Protein AF-A0AAW2M6R4-F1 (afdb_monomer)

InterPro domains:
  IPR019378 GDP-fucose protein O-fucosyltransferase [PF10250] (2-51)

Sequence (79 aa):
MLLGPEDLRQFQNLSSQMAALGFIVSVASNVFVAPYDGSMARVVEGHRRYLGYKKTFQLDRRRLIELLDLHHNGTLSLD

Organism: NCBI:txid2727405

Structure (mmCIF, N/CA/C/O backbone):
data_AF-A0AAW2M6R4-F1
#
_entry.id   AF-A0AAW2M6R4-F1
#
loop_
_atom_site.group_PDB
_atom_site.id
_atom_site.type_symbol
_atom_site.label_atom_id
_atom_site.label_alt_id
_atom_site.label_comp_id
_atom_site.label_asym_id
_atom_site.label_entity_id
_atom_site.label_seq_id
_atom_site.pdbx_PDB_ins_code
_atom_site.Cartn_x
_atom_site.Cartn_y
_atom_site.Cartn_z
_atom_site.occupancy
_atom_site.B_iso_or_equiv
_atom_site.auth_seq_id
_atom_site.auth_comp_id
_atom_site.auth_asym_id
_atom_site.auth_atom_id
_atom_site.pdbx_PDB_model_num
ATOM 1 N N . MET A 1 1 ? -6.177 7.959 -10.699 1.00 53.94 1 MET A N 1
ATOM 2 C CA . MET A 1 1 ? -6.414 8.010 -9.238 1.00 53.94 1 MET A CA 1
ATOM 3 C C . MET A 1 1 ? -7.875 7.640 -9.014 1.00 53.94 1 MET A C 1
ATOM 5 O O . MET A 1 1 ? -8.693 8.114 -9.784 1.00 53.94 1 MET A O 1
ATOM 9 N N . LEU A 1 2 ? -8.195 6.747 -8.069 1.00 68.81 2 LEU A N 1
ATOM 10 C CA . LEU A 1 2 ? -9.576 6.262 -7.849 1.00 68.81 2 LEU A CA 1
ATOM 11 C C . LEU A 1 2 ? -10.531 7.340 -7.301 1.00 68.81 2 LEU A C 1
ATOM 13 O O . LEU A 1 2 ? -11.737 7.185 -7.421 1.00 68.81 2 LEU A O 1
ATOM 17 N N . LEU A 1 3 ? -9.987 8.412 -6.720 1.00 80.38 3 LEU A N 1
ATOM 18 C CA . LEU A 1 3 ? -10.715 9.583 -6.232 1.00 80.38 3 LEU A CA 1
ATOM 19 C C . LEU A 1 3 ? -10.102 10.840 -6.851 1.00 80.38 3 LEU A C 1
ATOM 21 O O . LEU A 1 3 ? -8.874 10.923 -6.975 1.00 80.38 3 LEU A O 1
ATOM 25 N N . GLY A 1 4 ? -10.945 11.792 -7.243 1.00 86.19 4 GLY A N 1
ATOM 26 C CA . GLY A 1 4 ? 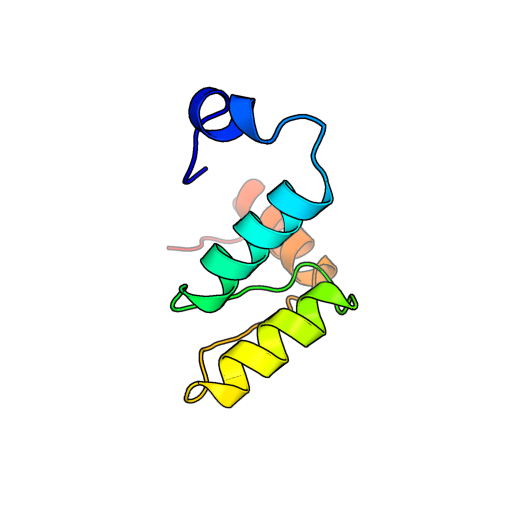-10.510 13.092 -7.737 1.00 86.19 4 GLY A CA 1
ATOM 27 C C . GLY A 1 4 ? -10.167 14.059 -6.596 1.00 86.19 4 GLY A C 1
ATOM 28 O O . GLY A 1 4 ? -10.539 13.824 -5.444 1.00 86.19 4 GLY A O 1
ATOM 29 N N . PRO A 1 5 ? -9.497 15.188 -6.893 1.00 87.25 5 PRO A N 1
ATOM 30 C CA . PRO A 1 5 ? -9.231 16.234 -5.901 1.00 87.25 5 PRO A CA 1
ATOM 31 C C . PRO A 1 5 ? -10.500 16.729 -5.192 1.00 87.25 5 PRO A C 1
ATOM 33 O O . PRO A 1 5 ? -10.464 17.046 -4.003 1.00 87.25 5 PRO A O 1
ATOM 36 N N . GLU A 1 6 ? -11.625 16.740 -5.910 1.00 91.50 6 GLU A N 1
ATOM 37 C CA . GLU A 1 6 ? -12.908 17.216 -5.398 1.00 91.50 6 GLU A CA 1
ATOM 38 C C . GLU A 1 6 ? -13.552 16.262 -4.396 1.00 91.50 6 GLU A C 1
ATOM 40 O O . GLU A 1 6 ? -14.111 16.725 -3.405 1.00 91.50 6 GLU A O 1
ATOM 45 N N . ASP A 1 7 ? -13.390 14.951 -4.576 1.00 88.44 7 ASP A N 1
ATOM 46 C CA . ASP A 1 7 ? -13.870 13.943 -3.622 1.00 88.44 7 ASP A CA 1
ATOM 47 C C . ASP A 1 7 ? -13.052 13.965 -2.318 1.00 88.44 7 ASP A C 1
ATOM 49 O O . ASP A 1 7 ? -13.530 13.596 -1.242 1.00 88.44 7 ASP A O 1
ATOM 53 N N . LEU A 1 8 ? -11.799 14.423 -2.416 1.00 89.88 8 LEU A N 1
ATOM 54 C CA . LEU A 1 8 ? -10.853 14.513 -1.307 1.00 89.88 8 LEU A CA 1
ATOM 55 C C . LEU A 1 8 ? -10.889 15.861 -0.579 1.00 89.88 8 LEU A C 1
ATOM 57 O O . LEU A 1 8 ? -10.252 15.987 0.467 1.00 89.88 8 LEU A O 1
ATOM 61 N N . ARG A 1 9 ? -11.642 16.855 -1.076 1.00 90.94 9 ARG A N 1
ATOM 62 C CA . ARG A 1 9 ? -11.701 18.211 -0.494 1.00 90.94 9 ARG A CA 1
ATOM 63 C C . ARG A 1 9 ? -12.029 18.201 0.998 1.00 90.94 9 ARG A C 1
ATOM 65 O O . ARG A 1 9 ? -11.393 18.913 1.766 1.00 90.94 9 ARG A O 1
ATOM 72 N N . GLN A 1 10 ? -12.967 17.349 1.409 1.00 89.25 10 GLN A N 1
ATOM 73 C CA . GLN A 1 10 ? -13.414 17.230 2.803 1.00 89.25 10 GLN A CA 1
ATOM 74 C C . GLN A 1 10 ? -12.345 16.690 3.767 1.00 89.25 10 GLN A C 1
ATOM 76 O O . GLN A 1 10 ? -12.453 16.890 4.971 1.00 89.25 10 GLN A O 1
ATOM 81 N N . PHE A 1 11 ? -11.313 16.020 3.249 1.00 89.19 11 PHE A N 1
ATOM 82 C CA . PHE A 1 11 ? -10.228 15.441 4.042 1.00 89.19 11 PHE A CA 1
ATOM 83 C C . PHE A 1 11 ? -8.934 16.263 3.957 1.00 89.19 11 PHE A C 1
ATOM 85 O O . PHE A 1 11 ? -7.915 15.889 4.547 1.00 89.19 11 PHE A O 1
ATOM 92 N N . GLN A 1 12 ? -8.944 17.385 3.226 1.00 87.44 12 GLN A N 1
ATOM 93 C CA . GLN A 1 12 ? -7.783 18.263 3.124 1.00 87.44 12 GLN A CA 1
ATOM 94 C C . GLN A 1 12 ? -7.378 18.762 4.513 1.00 87.44 12 GLN A C 1
ATOM 96 O O . GLN A 1 12 ? -8.214 19.147 5.324 1.00 87.44 12 GLN A O 1
ATOM 101 N N . ASN A 1 13 ? -6.074 18.733 4.793 1.00 89.12 13 ASN A N 1
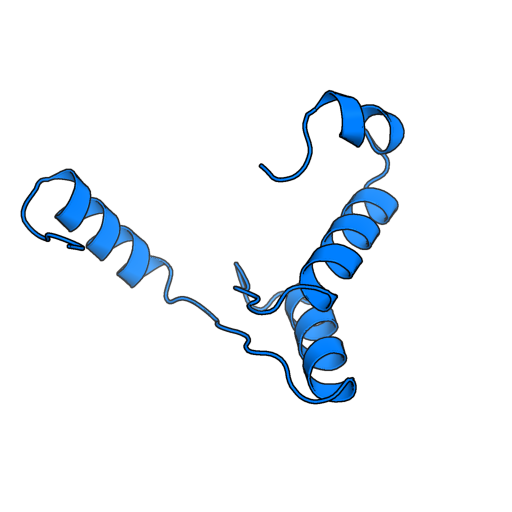ATOM 102 C CA . ASN A 1 13 ? -5.479 19.068 6.094 1.00 89.12 13 ASN A CA 1
ATOM 103 C C . ASN A 1 13 ? -5.878 18.145 7.267 1.00 89.12 13 ASN A C 1
ATOM 105 O O . ASN A 1 13 ? -5.440 18.371 8.393 1.00 89.12 13 ASN A O 1
ATOM 109 N N . LEU A 1 14 ? -6.630 17.066 7.022 1.00 92.50 14 LEU A N 1
ATOM 110 C CA . LEU A 1 14 ? -7.016 16.074 8.0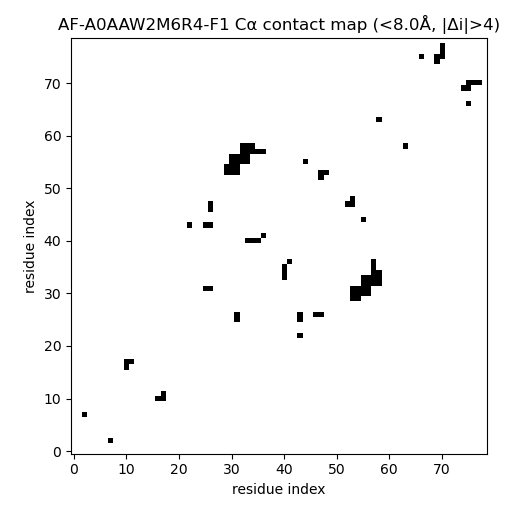29 1.00 92.50 14 LEU A CA 1
ATOM 111 C C . LEU A 1 14 ? -6.195 14.793 7.845 1.00 92.50 14 LEU A C 1
ATOM 113 O O . LEU A 1 14 ? -6.690 13.766 7.378 1.00 92.50 14 LEU A O 1
ATOM 117 N N . SER A 1 15 ? -4.914 14.850 8.216 1.00 91.38 15 SER A N 1
ATOM 118 C CA . SER A 1 15 ? -3.933 13.780 7.964 1.00 91.38 15 SER A CA 1
ATOM 119 C C . SER A 1 15 ? -4.375 12.403 8.474 1.00 91.38 15 SER A C 1
ATOM 121 O O . SER A 1 15 ? -4.266 11.417 7.745 1.00 91.38 15 SER A O 1
ATOM 123 N N . SER A 1 16 ? -4.942 12.324 9.681 1.00 93.81 16 SER A N 1
ATOM 124 C CA . SER A 1 16 ? -5.450 11.068 10.248 1.00 93.81 16 SER A CA 1
ATOM 125 C C . SER A 1 16 ? -6.620 10.489 9.449 1.00 93.81 16 SER A C 1
ATOM 127 O O . SER A 1 16 ? -6.703 9.275 9.278 1.00 93.81 16 SER A O 1
ATOM 129 N N . GLN A 1 17 ? -7.509 11.336 8.923 1.00 94.81 17 GLN A N 1
ATOM 130 C CA . GLN A 1 17 ? -8.646 10.886 8.115 1.00 94.81 17 GLN A CA 1
ATOM 131 C C . GLN A 1 17 ? -8.194 10.447 6.720 1.00 94.81 17 GLN A C 1
ATOM 133 O O . GLN A 1 17 ? -8.625 9.403 6.237 1.00 94.81 17 GLN A O 1
ATOM 138 N N . MET A 1 18 ? -7.247 11.172 6.118 1.00 92.94 18 MET A N 1
ATOM 139 C CA . MET A 1 18 ? -6.589 10.748 4.879 1.00 92.94 18 MET A CA 1
ATOM 140 C C . MET A 1 18 ? -5.889 9.392 5.037 1.00 92.94 18 MET A C 1
ATOM 142 O O . MET A 1 18 ? -5.998 8.531 4.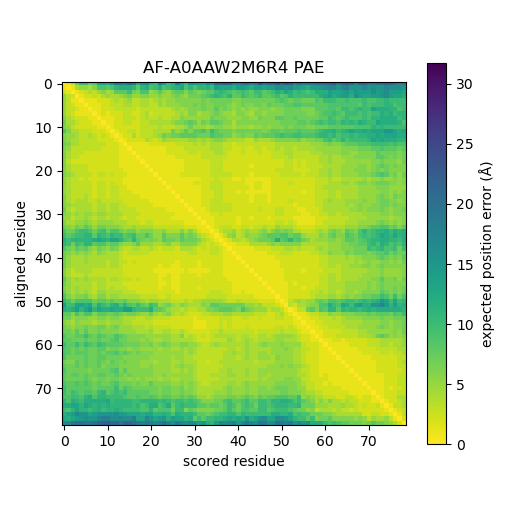161 1.00 92.94 18 MET A O 1
ATOM 146 N N . ALA A 1 19 ? -5.217 9.161 6.169 1.00 92.69 19 ALA A N 1
ATOM 147 C CA . ALA A 1 19 ? -4.596 7.876 6.477 1.00 92.69 19 ALA A CA 1
ATOM 148 C C . ALA A 1 19 ? -5.636 6.758 6.672 1.00 92.69 19 ALA A C 1
ATOM 150 O O . ALA A 1 19 ? -5.445 5.653 6.160 1.00 92.69 19 ALA A O 1
ATOM 151 N N . ALA A 1 20 ? -6.748 7.040 7.358 1.00 94.56 20 ALA A N 1
ATOM 152 C CA . ALA A 1 20 ? -7.849 6.093 7.532 1.00 94.56 20 ALA A CA 1
ATOM 153 C C . ALA A 1 20 ? -8.500 5.713 6.192 1.00 94.56 20 ALA A C 1
ATOM 155 O O . ALA A 1 20 ? -8.758 4.537 5.941 1.00 94.56 20 ALA A O 1
ATOM 156 N N . LEU A 1 21 ? -8.695 6.679 5.292 1.00 93.31 21 LEU A N 1
ATOM 157 C CA . LEU A 1 21 ? -9.194 6.422 3.942 1.00 93.31 21 LEU A CA 1
ATOM 158 C C . LEU A 1 21 ? -8.239 5.504 3.164 1.00 93.31 21 LEU A C 1
ATOM 160 O O . LEU A 1 21 ? -8.663 4.485 2.615 1.00 93.31 21 LEU A O 1
ATOM 164 N N . GLY A 1 22 ? -6.938 5.816 3.178 1.00 91.25 22 GLY A N 1
ATOM 165 C CA . GLY A 1 22 ? -5.909 4.974 2.565 1.00 91.25 22 GLY A CA 1
ATOM 166 C C . GLY A 1 22 ? -5.874 3.556 3.143 1.00 91.25 22 GLY A C 1
ATOM 167 O O . GLY A 1 22 ? -5.724 2.588 2.394 1.00 91.25 22 GLY A O 1
ATOM 168 N N . PHE A 1 23 ? -6.078 3.411 4.456 1.00 94.19 23 PHE A N 1
ATOM 169 C CA . PHE A 1 23 ? -6.182 2.116 5.129 1.00 94.19 23 PHE A CA 1
ATOM 170 C C . PHE A 1 23 ? -7.360 1.288 4.614 1.00 94.19 23 PHE A C 1
ATOM 172 O O . PHE A 1 23 ? -7.166 0.152 4.183 1.00 94.19 23 PHE A O 1
ATOM 179 N N . ILE A 1 24 ? -8.567 1.864 4.629 1.00 94.38 24 ILE A N 1
ATOM 180 C CA . ILE A 1 24 ? -9.805 1.182 4.228 1.00 94.38 24 ILE A CA 1
ATOM 181 C C . ILE A 1 24 ? -9.681 0.672 2.791 1.00 94.38 24 ILE A C 1
ATOM 183 O O . ILE A 1 24 ? -9.923 -0.508 2.529 1.00 94.38 24 ILE A O 1
ATOM 187 N N . VAL A 1 25 ? -9.223 1.529 1.874 1.00 93.06 25 VAL A N 1
ATOM 188 C CA . VAL A 1 25 ? -9.015 1.162 0.467 1.00 93.06 25 VAL A CA 1
ATOM 189 C C . VAL A 1 25 ? -7.981 0.036 0.335 1.00 93.06 25 VAL A C 1
ATOM 191 O O . VAL A 1 25 ? -8.218 -0.942 -0.376 1.00 93.06 25 VAL A O 1
ATOM 194 N N . SER A 1 26 ? -6.863 0.121 1.062 1.00 93.56 26 SER A N 1
ATOM 195 C CA . SER A 1 26 ? -5.790 -0.885 1.012 1.00 93.56 26 SER A CA 1
ATOM 196 C C . SER A 1 26 ? -6.201 -2.241 1.593 1.00 93.56 26 SER A C 1
ATOM 198 O O . SER A 1 26 ? -5.723 -3.283 1.149 1.00 93.56 26 SER A O 1
ATOM 200 N N . VAL A 1 27 ? -7.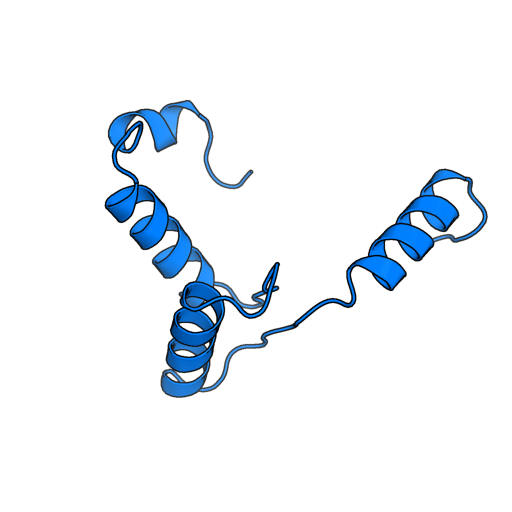085 -2.268 2.589 1.00 94.38 27 VAL A N 1
ATOM 201 C CA . VAL A 1 27 ? -7.626 -3.512 3.160 1.00 94.38 27 VAL A CA 1
ATOM 202 C C . VAL A 1 27 ? -8.690 -4.122 2.247 1.00 94.38 27 VAL A C 1
ATOM 204 O O . VAL A 1 27 ? -8.747 -5.347 2.084 1.00 94.38 27 VAL A O 1
ATOM 207 N N . ALA A 1 28 ? -9.529 -3.291 1.630 1.00 93.12 28 ALA A N 1
ATOM 208 C CA . ALA A 1 28 ? -10.583 -3.745 0.732 1.00 93.12 28 ALA A CA 1
ATOM 209 C C . ALA A 1 28 ? -10.020 -4.363 -0.560 1.00 93.12 28 ALA A C 1
ATOM 211 O O . ALA A 1 28 ? -10.559 -5.366 -1.029 1.00 93.12 28 ALA A O 1
ATOM 212 N N . SER A 1 29 ? -8.904 -3.838 -1.078 1.00 93.12 29 SER A N 1
ATOM 213 C CA . SER A 1 29 ? -8.331 -4.234 -2.370 1.00 93.12 29 SER A CA 1
ATOM 214 C C . SER A 1 29 ? -7.940 -5.717 -2.475 1.00 93.12 29 SER A C 1
ATOM 216 O O . SER A 1 29 ? -7.566 -6.371 -1.497 1.00 93.12 29 SER A O 1
ATOM 218 N N . ASN A 1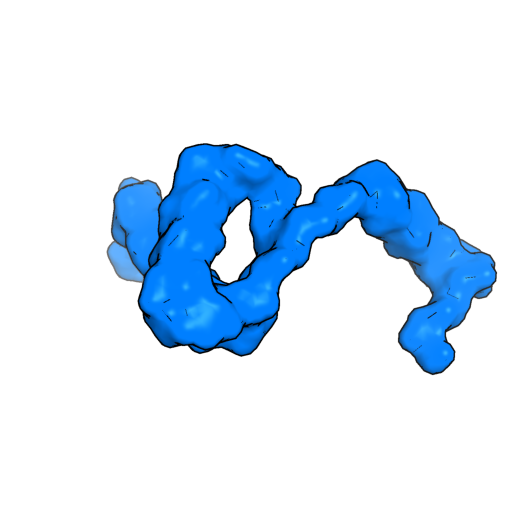 30 ? -7.938 -6.254 -3.696 1.00 92.62 30 ASN A N 1
ATOM 219 C CA . ASN A 1 30 ? -7.487 -7.622 -3.972 1.00 92.62 30 ASN A CA 1
ATOM 220 C C . ASN A 1 30 ? -5.964 -7.755 -3.819 1.00 92.62 30 ASN A C 1
ATOM 222 O O . ASN A 1 30 ? -5.473 -8.731 -3.253 1.00 92.62 30 ASN A O 1
ATOM 226 N N . VAL A 1 31 ? -5.223 -6.740 -4.269 1.00 93.31 31 VAL A N 1
ATOM 227 C CA . VAL A 1 31 ? -3.760 -6.662 -4.199 1.00 93.31 31 VAL A CA 1
ATOM 228 C C . VAL A 1 31 ? -3.358 -5.371 -3.496 1.00 93.31 31 VAL A C 1
ATOM 230 O O . VAL A 1 31 ? -3.927 -4.311 -3.755 1.00 93.31 31 VAL A O 1
ATOM 233 N N . PHE A 1 32 ? -2.376 -5.464 -2.606 1.00 93.81 32 PHE A N 1
ATOM 234 C CA . PHE A 1 32 ? -1.750 -4.314 -1.965 1.00 93.81 32 PHE A CA 1
ATOM 235 C C . PHE A 1 32 ? -0.249 -4.340 -2.237 1.00 93.81 32 PHE A C 1
ATOM 237 O O . PHE A 1 32 ? 0.395 -5.378 -2.088 1.00 93.81 32 PHE A O 1
ATOM 244 N N . VAL A 1 33 ? 0.299 -3.199 -2.642 1.00 93.00 33 VAL A N 1
ATOM 245 C CA . VAL A 1 33 ? 1.732 -3.017 -2.858 1.00 93.00 33 VAL A CA 1
ATOM 246 C C . VAL A 1 33 ? 2.208 -1.972 -1.865 1.00 93.00 33 VAL A C 1
ATOM 248 O O . VAL A 1 33 ? 1.820 -0.808 -1.955 1.00 93.00 33 VAL A O 1
ATOM 251 N N . ALA A 1 34 ? 3.019 -2.388 -0.898 1.00 90.38 34 ALA A N 1
ATOM 252 C CA . ALA A 1 34 ? 3.543 -1.471 0.098 1.00 90.38 34 ALA A CA 1
ATOM 253 C C . ALA A 1 34 ? 4.691 -0.642 -0.510 1.00 90.38 34 ALA A C 1
ATOM 255 O O . ALA A 1 34 ? 5.640 -1.226 -1.039 1.00 90.38 34 ALA A O 1
ATOM 256 N N . PRO A 1 35 ? 4.659 0.701 -0.414 1.00 78.88 35 PRO A N 1
ATOM 257 C CA . PRO A 1 35 ? 5.748 1.536 -0.916 1.00 78.88 35 PRO A CA 1
ATOM 258 C C . PRO A 1 35 ? 7.037 1.375 -0.090 1.00 78.88 35 PRO A C 1
ATOM 260 O O . PRO A 1 35 ? 8.131 1.499 -0.638 1.00 78.88 35 PRO A O 1
ATOM 263 N N . TYR A 1 36 ? 6.928 1.091 1.214 1.00 81.56 36 TYR A N 1
ATOM 264 C CA . TYR A 1 36 ? 8.026 0.771 2.139 1.00 81.56 36 TYR A CA 1
ATOM 265 C C . TYR A 1 36 ? 7.488 0.016 3.371 1.00 81.56 36 TYR A C 1
ATOM 267 O O . TYR A 1 36 ? 6.279 0.018 3.604 1.00 81.56 36 TYR A O 1
ATOM 275 N N . ASP A 1 37 ? 8.360 -0.599 4.180 1.00 81.75 37 ASP A N 1
ATOM 276 C CA . ASP A 1 37 ? 7.994 -1.433 5.348 1.00 81.75 37 ASP A CA 1
ATOM 277 C C . ASP A 1 37 ? 7.525 -0.645 6.597 1.00 81.75 37 ASP A C 1
ATOM 279 O O . ASP A 1 37 ? 7.607 -1.106 7.739 1.00 81.75 37 ASP A O 1
ATOM 283 N N . GLY A 1 38 ? 6.993 0.560 6.390 1.00 88.88 38 GLY A N 1
ATOM 284 C CA . GLY A 1 38 ? 6.598 1.460 7.467 1.00 88.88 38 GLY A CA 1
ATOM 285 C C . GLY A 1 38 ? 5.546 0.869 8.409 1.00 88.88 38 GLY A C 1
ATOM 286 O O . GLY A 1 38 ? 4.872 -0.119 8.107 1.00 88.88 38 GLY A O 1
ATOM 287 N N . SER A 1 39 ? 5.348 1.522 9.559 1.00 91.81 39 SER A N 1
ATOM 288 C CA . SER A 1 39 ? 4.310 1.144 10.534 1.00 91.81 39 SER A CA 1
ATOM 289 C C . SER A 1 39 ? 2.948 0.930 9.868 1.00 91.81 39 SER A C 1
ATOM 291 O O . SER A 1 39 ? 2.319 -0.101 10.080 1.00 91.81 39 SER A O 1
ATOM 293 N N . MET A 1 40 ? 2.545 1.839 8.980 1.00 91.12 40 MET A N 1
ATOM 294 C CA . MET A 1 40 ? 1.276 1.746 8.261 1.00 91.12 40 MET A CA 1
ATOM 295 C C . MET A 1 40 ? 1.182 0.513 7.352 1.00 91.12 40 MET A C 1
ATOM 297 O O . MET A 1 40 ? 0.143 -0.144 7.312 1.00 91.12 40 MET A O 1
ATOM 301 N N . ALA A 1 41 ? 2.270 0.158 6.662 1.00 93.88 41 ALA A N 1
ATOM 302 C CA . ALA A 1 41 ? 2.308 -1.033 5.819 1.00 93.88 41 ALA A CA 1
ATOM 303 C C . ALA A 1 41 ? 2.105 -2.305 6.652 1.00 93.88 41 ALA A C 1
ATOM 305 O O . ALA A 1 41 ? 1.304 -3.157 6.274 1.00 93.88 41 ALA A O 1
ATOM 306 N N . ARG A 1 42 ? 2.746 -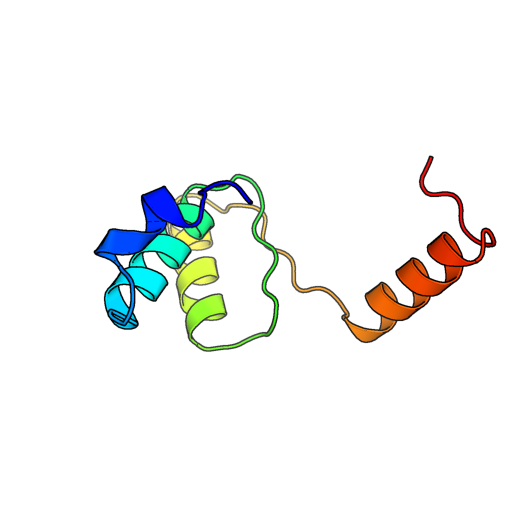2.390 7.826 1.00 93.88 42 ARG A N 1
ATOM 307 C CA . ARG A 1 42 ? 2.582 -3.520 8.753 1.00 93.88 42 ARG A CA 1
ATOM 308 C C . ARG A 1 42 ? 1.158 -3.631 9.299 1.00 93.88 42 ARG A C 1
ATOM 310 O O . ARG A 1 42 ? 0.644 -4.742 9.402 1.00 93.88 42 ARG A O 1
ATOM 317 N N . VAL A 1 43 ? 0.503 -2.507 9.605 1.00 95.19 43 VAL A N 1
ATOM 318 C CA . VAL A 1 43 ? -0.903 -2.502 10.057 1.00 95.19 43 VAL A CA 1
ATOM 319 C C . VAL A 1 43 ? -1.833 -3.002 8.945 1.00 95.19 43 VAL A C 1
ATOM 321 O O . VAL A 1 43 ? -2.657 -3.883 9.190 1.00 95.19 43 VAL A O 1
ATOM 324 N N . VAL A 1 44 ? -1.679 -2.499 7.714 1.00 95.38 44 VAL A N 1
ATOM 325 C CA . VAL A 1 44 ? -2.470 -2.951 6.554 1.00 95.38 44 VAL A CA 1
ATOM 326 C C . VAL A 1 44 ? -2.248 -4.438 6.286 1.00 95.38 44 VAL A C 1
ATOM 328 O O . VAL A 1 44 ? -3.208 -5.193 6.149 1.00 95.38 44 VAL A O 1
ATOM 331 N N . GLU A 1 45 ? -0.993 -4.878 6.231 1.00 94.50 45 GLU A N 1
ATOM 332 C CA . GLU A 1 45 ? -0.645 -6.272 5.964 1.00 94.50 45 GLU A CA 1
ATOM 333 C C . GLU A 1 45 ? -1.182 -7.209 7.053 1.00 94.50 45 GLU A C 1
ATOM 335 O O . GLU A 1 45 ? -1.775 -8.241 6.738 1.00 94.50 45 GLU A O 1
ATOM 340 N N . GLY A 1 46 ? -1.041 -6.831 8.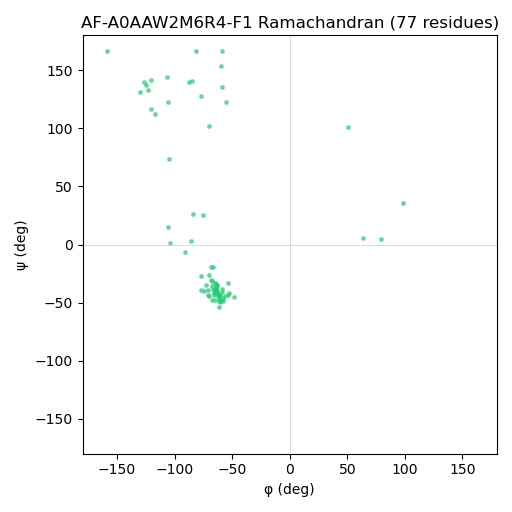327 1.00 94.81 46 GLY A N 1
ATOM 341 C CA . GLY A 1 46 ? -1.586 -7.585 9.452 1.00 94.81 46 GLY A CA 1
ATOM 342 C C . GLY A 1 46 ? -3.100 -7.755 9.345 1.00 94.81 46 GLY A C 1
ATOM 343 O O . GLY A 1 46 ? -3.607 -8.870 9.455 1.00 94.81 46 GLY A O 1
ATOM 344 N N . HIS A 1 47 ? -3.823 -6.678 9.029 1.00 95.75 47 HIS A N 1
ATOM 345 C CA . HIS A 1 47 ? -5.274 -6.729 8.856 1.00 95.75 47 HIS A CA 1
ATOM 346 C C . HIS A 1 47 ? -5.693 -7.583 7.646 1.00 95.75 47 HIS A C 1
ATOM 348 O O . HIS A 1 47 ? -6.650 -8.356 7.715 1.00 95.75 47 HIS A O 1
ATOM 354 N N . ARG A 1 48 ? -4.952 -7.493 6.533 1.00 95.44 48 ARG A N 1
ATOM 355 C CA . ARG A 1 48 ? -5.164 -8.326 5.335 1.00 95.44 48 ARG A CA 1
ATOM 356 C C . ARG A 1 48 ? -4.887 -9.807 5.597 1.00 95.44 48 ARG A C 1
ATOM 358 O O . ARG A 1 48 ? -5.549 -10.647 4.994 1.00 95.44 48 ARG A O 1
ATOM 365 N N . ARG A 1 49 ? -3.929 -10.136 6.472 1.00 93.88 49 ARG A N 1
ATOM 366 C CA . ARG A 1 49 ? -3.667 -11.512 6.926 1.00 93.88 49 ARG A CA 1
ATOM 367 C C . ARG A 1 49 ? -4.777 -12.022 7.841 1.00 93.88 49 ARG A C 1
ATOM 369 O O . ARG A 1 49 ? -5.244 -13.138 7.637 1.00 93.88 49 ARG A O 1
ATOM 376 N N . TYR A 1 50 ? -5.232 -11.192 8.777 1.00 93.44 50 TYR A N 1
ATOM 377 C CA . TYR A 1 50 ? -6.287 -11.536 9.731 1.00 93.44 50 TYR A CA 1
ATOM 378 C C . TYR A 1 50 ? -7.623 -11.893 9.054 1.00 93.44 50 TYR A C 1
ATOM 380 O O . TYR A 1 50 ? -8.231 -12.898 9.403 1.00 93.44 50 TYR A O 1
ATOM 388 N N . LEU A 1 51 ? -8.054 -11.137 8.037 1.00 88.94 51 LEU A N 1
ATOM 389 C CA . LEU A 1 51 ? -9.339 -11.350 7.346 1.00 88.94 51 LEU A CA 1
ATOM 390 C C . LEU A 1 51 ? -9.315 -12.413 6.226 1.00 88.94 51 LEU A C 1
ATOM 392 O O . LEU A 1 51 ? -10.114 -12.341 5.293 1.00 88.94 51 LEU A O 1
ATOM 396 N N . GLY A 1 52 ? -8.412 -13.394 6.291 1.00 87.19 52 GLY A N 1
ATOM 397 C CA . GLY A 1 52 ? -8.371 -14.498 5.320 1.00 87.19 52 GLY A CA 1
ATOM 398 C C . GLY A 1 52 ? -7.345 -14.333 4.200 1.00 87.19 52 GLY A C 1
ATOM 399 O O . GLY A 1 52 ? -7.604 -14.748 3.078 1.00 87.19 52 GLY A O 1
ATOM 400 N N . TYR A 1 53 ? -6.186 -13.750 4.521 1.00 82.94 53 TYR A N 1
ATOM 401 C CA . TYR A 1 53 ? -5.018 -13.596 3.646 1.00 82.94 53 TYR A CA 1
ATOM 402 C C . TYR A 1 53 ? -5.313 -13.000 2.255 1.00 82.94 53 TYR A C 1
ATOM 404 O O . TYR A 1 53 ? -5.693 -13.684 1.306 1.00 82.94 53 TYR A O 1
ATOM 412 N N . LYS A 1 54 ? -5.024 -11.706 2.084 1.00 90.38 54 LYS A N 1
ATOM 413 C CA . LYS A 1 54 ? -5.030 -11.048 0.766 1.00 90.38 54 LYS A CA 1
ATOM 414 C C . LYS A 1 54 ? -3.613 -10.757 0.261 1.00 90.38 54 LYS A C 1
ATOM 416 O O . LYS A 1 54 ? -2.737 -10.366 1.036 1.00 90.38 54 LYS A O 1
ATOM 421 N N . LYS A 1 55 ? -3.401 -10.873 -1.059 1.00 93.50 55 LYS A N 1
ATOM 422 C CA . LYS A 1 55 ? -2.082 -10.713 -1.706 1.00 93.50 55 LYS A CA 1
ATOM 423 C C . LYS A 1 55 ? -1.446 -9.369 -1.356 1.00 93.50 55 LYS A C 1
ATOM 425 O O . LYS A 1 55 ? -2.039 -8.319 -1.612 1.00 93.50 55 LYS A O 1
ATOM 430 N N . THR A 1 56 ? -0.249 -9.410 -0.789 1.00 93.44 56 THR A N 1
ATOM 431 C CA . THR A 1 56 ? 0.526 -8.221 -0.431 1.00 93.44 56 THR A CA 1
ATOM 432 C C . THR A 1 56 ? 1.940 -8.371 -0.971 1.00 93.44 56 THR A C 1
ATOM 434 O O . THR A 1 56 ? 2.547 -9.421 -0.783 1.00 93.44 56 THR A O 1
ATOM 437 N N . PHE A 1 57 ? 2.446 -7.341 -1.645 1.00 92.25 57 PHE A N 1
ATOM 438 C CA . PHE A 1 57 ? 3.786 -7.322 -2.223 1.00 92.25 57 PHE A CA 1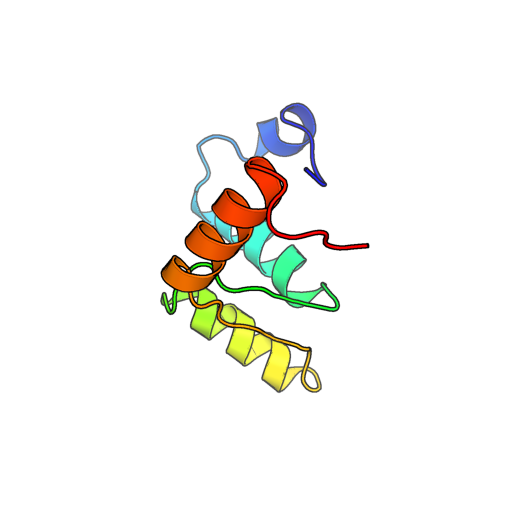
ATOM 439 C C . PHE A 1 57 ? 4.606 -6.173 -1.645 1.00 92.25 57 PHE A C 1
ATOM 441 O O . PHE A 1 57 ? 4.105 -5.060 -1.469 1.00 92.25 57 PHE A O 1
ATOM 448 N N . GLN A 1 58 ? 5.886 -6.440 -1.411 1.00 89.06 58 GLN A N 1
ATOM 449 C CA . GLN A 1 58 ? 6.906 -5.412 -1.262 1.00 89.06 58 GLN A CA 1
ATOM 450 C C . GLN A 1 58 ? 7.743 -5.413 -2.534 1.00 89.06 58 GLN A C 1
ATOM 452 O O . GLN A 1 58 ? 8.268 -6.453 -2.927 1.00 89.06 58 GLN A O 1
ATOM 457 N N . LEU A 1 59 ? 7.818 -4.267 -3.205 1.00 87.94 59 LEU A N 1
ATOM 458 C CA . LEU A 1 59 ? 8.616 -4.143 -4.419 1.00 87.94 59 LEU A CA 1
ATOM 459 C C . LEU A 1 59 ? 10.051 -3.772 -4.069 1.00 87.94 59 LEU A C 1
ATOM 461 O O . LEU A 1 59 ? 10.292 -2.885 -3.247 1.00 87.94 59 LEU A O 1
ATOM 465 N N . ASP A 1 60 ? 10.996 -4.383 -4.778 1.00 90.12 60 ASP A N 1
ATOM 466 C CA . ASP A 1 60 ? 12.327 -3.809 -4.901 1.00 90.12 60 ASP A CA 1
ATOM 467 C C . ASP A 1 60 ? 12.224 -2.556 -5.775 1.00 90.12 60 ASP A C 1
ATOM 469 O O . ASP A 1 60 ? 12.103 -2.623 -6.999 1.00 90.12 60 ASP A O 1
ATOM 473 N N . ARG A 1 61 ? 12.235 -1.390 -5.124 1.00 87.25 61 ARG A N 1
ATOM 474 C CA . ARG A 1 61 ? 12.091 -0.102 -5.807 1.00 87.25 61 ARG A CA 1
ATOM 475 C C . ARG A 1 61 ? 13.235 0.172 -6.773 1.00 87.25 61 ARG A C 1
ATOM 477 O O . ARG A 1 61 ? 12.990 0.780 -7.805 1.00 87.25 61 ARG A O 1
ATOM 484 N N . ARG A 1 62 ? 14.463 -0.249 -6.447 1.00 91.19 62 ARG A N 1
ATOM 485 C CA . ARG A 1 62 ? 15.617 -0.011 -7.324 1.00 91.19 62 ARG A CA 1
ATOM 486 C C . ARG A 1 62 ? 15.450 -0.815 -8.596 1.00 91.19 62 ARG A C 1
ATOM 488 O O . ARG A 1 62 ? 15.508 -0.253 -9.683 1.00 91.19 62 ARG A O 1
ATOM 495 N N . ARG A 1 63 ? 15.112 -2.094 -8.440 1.00 92.44 63 ARG A N 1
ATOM 496 C CA . ARG A 1 63 ? 14.866 -2.958 -9.585 1.00 92.44 63 ARG A CA 1
ATOM 497 C C . ARG A 1 63 ? 13.667 -2.501 -10.413 1.00 92.44 63 ARG A C 1
ATOM 499 O O . ARG A 1 63 ? 13.720 -2.563 -11.634 1.00 92.44 63 ARG A O 1
ATOM 506 N N . LEU A 1 64 ? 12.601 -2.021 -9.771 1.00 91.19 64 LEU A N 1
ATOM 507 C CA . LEU A 1 64 ? 11.447 -1.465 -10.477 1.00 91.19 64 LEU A CA 1
ATOM 508 C C . LEU A 1 64 ? 11.836 -0.244 -11.316 1.00 91.19 64 LEU A C 1
ATOM 510 O O . LEU A 1 64 ? 11.433 -0.174 -12.469 1.00 91.19 64 LEU A O 1
ATOM 514 N N . ILE A 1 65 ? 12.610 0.690 -10.755 1.00 92.62 65 ILE A N 1
ATOM 515 C CA . ILE A 1 65 ? 13.076 1.876 -11.487 1.00 92.62 65 ILE A CA 1
ATOM 516 C C . ILE A 1 65 ? 13.905 1.453 -12.702 1.00 92.62 65 ILE A C 1
ATOM 518 O O . ILE A 1 65 ? 13.602 1.886 -13.805 1.00 92.62 65 ILE A O 1
ATOM 522 N N . GLU A 1 66 ? 14.857 0.530 -12.536 1.00 95.12 66 GLU A N 1
ATOM 523 C CA . GLU A 1 66 ? 15.651 0.006 -13.658 1.00 95.12 66 GLU A CA 1
ATOM 524 C C . GLU A 1 66 ? 14.773 -0.588 -14.769 1.00 95.12 66 GLU A C 1
ATOM 526 O O . GLU A 1 66 ? 14.997 -0.334 -15.950 1.00 95.12 66 GLU A O 1
ATOM 531 N N . LEU A 1 67 ? 13.760 -1.380 -14.405 1.00 94.56 67 LEU A N 1
ATOM 532 C CA . LEU A 1 67 ? 12.839 -1.979 -15.374 1.00 94.56 67 LEU A CA 1
ATOM 533 C C . LEU A 1 67 ? 11.973 -0.924 -16.070 1.00 94.56 67 LEU A C 1
ATOM 535 O O . LEU A 1 67 ? 11.729 -1.037 -17.269 1.00 94.56 67 LEU A O 1
ATOM 539 N N . LEU A 1 68 ? 11.525 0.098 -15.340 1.00 94.38 68 LEU A N 1
ATOM 540 C CA . LEU A 1 68 ? 10.771 1.216 -15.904 1.00 94.38 68 LEU A CA 1
ATOM 541 C C . LEU A 1 68 ? 11.626 2.029 -16.881 1.00 94.38 68 LEU A C 1
ATOM 543 O O . LEU A 1 68 ? 11.132 2.381 -17.949 1.00 94.38 68 LEU A O 1
ATOM 547 N N . ASP A 1 69 ? 12.899 2.267 -16.566 1.00 95.94 69 ASP A N 1
ATOM 548 C CA . ASP A 1 69 ? 13.833 2.980 -17.443 1.00 95.94 69 ASP A CA 1
ATOM 549 C C . ASP A 1 69 ? 14.106 2.191 -18.733 1.00 95.94 69 ASP A C 1
ATOM 551 O O . ASP A 1 69 ? 14.076 2.752 -19.831 1.00 95.94 69 ASP A O 1
ATOM 555 N N . LEU A 1 70 ? 14.310 0.873 -18.618 1.00 96.19 70 LEU A N 1
ATOM 556 C CA . LEU A 1 70 ? 14.457 -0.027 -19.768 1.00 96.19 70 LEU A CA 1
ATOM 557 C C . LEU A 1 70 ? 13.185 -0.111 -20.616 1.00 96.19 70 LEU A C 1
ATOM 559 O O . LEU A 1 70 ? 13.258 -0.275 -21.831 1.00 96.19 70 LEU A O 1
ATOM 563 N N . HIS A 1 71 ? 12.011 -0.018 -19.998 1.00 96.00 71 HIS A N 1
ATOM 564 C CA . HIS A 1 71 ? 10.765 0.043 -20.749 1.00 96.00 71 HIS A CA 1
ATOM 565 C C . HIS A 1 71 ? 10.626 1.383 -21.477 1.00 96.00 71 HIS A C 1
ATOM 567 O O . HIS A 1 71 ? 10.322 1.423 -22.667 1.00 96.00 71 HIS A O 1
ATOM 573 N N . HIS A 1 72 ? 10.928 2.487 -20.791 1.00 94.81 72 HIS A N 1
ATOM 574 C CA . HIS A 1 72 ? 10.827 3.832 -21.346 1.00 94.81 72 HIS A CA 1
ATOM 575 C C . HIS A 1 72 ? 11.776 4.065 -22.529 1.00 94.81 72 HIS A C 1
ATOM 577 O O . HIS A 1 72 ? 11.418 4.758 -23.478 1.00 94.81 72 HIS A O 1
ATOM 583 N N . ASN A 1 73 ? 12.969 3.466 -22.503 1.00 94.88 73 ASN A N 1
ATOM 584 C CA . ASN A 1 73 ? 13.932 3.556 -23.601 1.00 94.88 73 ASN A CA 1
ATOM 585 C C . ASN A 1 73 ? 13.718 2.505 -24.713 1.00 94.88 73 ASN A C 1
ATOM 587 O O . ASN A 1 73 ? 14.509 2.450 -25.654 1.00 94.88 73 ASN A O 1
ATOM 591 N N . GLY A 1 74 ? 12.667 1.681 -24.615 1.00 93.19 74 GLY A N 1
ATOM 592 C CA . GLY A 1 74 ? 12.293 0.685 -25.622 1.00 93.19 74 GLY A CA 1
ATOM 593 C C . GLY A 1 74 ? 13.099 -0.618 -25.593 1.00 93.19 74 GLY A C 1
ATOM 594 O O . GLY A 1 74 ? 12.896 -1.467 -26.457 1.00 93.19 74 GLY A O 1
ATOM 595 N N . THR A 1 75 ? 13.997 -0.808 -24.621 1.00 95.19 75 THR A N 1
ATOM 596 C CA . THR A 1 75 ? 14.810 -2.035 -24.497 1.00 95.19 75 THR A CA 1
ATOM 597 C C . THR A 1 75 ? 14.006 -3.206 -23.920 1.00 95.19 75 THR A C 1
ATOM 599 O O . THR A 1 75 ? 14.318 -4.365 -24.189 1.00 95.19 75 THR A O 1
ATOM 602 N N . LEU A 1 76 ? 12.970 -2.921 -23.129 1.00 93.06 76 LEU A N 1
ATOM 603 C CA . LEU A 1 76 ? 12.078 -3.912 -22.527 1.00 93.06 76 LEU A CA 1
ATOM 604 C C . LEU A 1 76 ? 10.628 -3.678 -22.978 1.00 93.06 76 LEU A C 1
ATOM 606 O O . LEU A 1 76 ? 10.029 -2.663 -22.629 1.00 93.06 76 LEU A O 1
ATOM 610 N N . SER A 1 77 ? 10.035 -4.632 -23.701 1.00 91.38 77 SER A N 1
ATOM 611 C CA . SER A 1 77 ? 8.579 -4.669 -23.918 1.00 91.38 77 SER A CA 1
ATOM 612 C C . SER A 1 77 ? 7.897 -5.371 -22.736 1.00 91.38 77 SER A C 1
ATOM 614 O O . SER A 1 77 ? 8.439 -6.324 -22.173 1.00 91.38 77 SER A O 1
ATOM 616 N N . LEU A 1 78 ? 6.738 -4.846 -22.332 1.00 82.06 78 LEU A N 1
ATOM 617 C CA . LEU A 1 78 ? 5.877 -5.392 -21.274 1.00 82.06 78 LEU A CA 1
ATOM 618 C C . LEU A 1 78 ? 4.617 -6.063 -21.856 1.00 82.06 78 LEU A C 1
ATOM 620 O O . LEU A 1 78 ? 3.665 -6.301 -21.110 1.00 82.06 78 LEU A O 1
ATOM 624 N N . ASP A 1 79 ? 4.623 -6.327 -23.165 1.00 75.19 79 ASP A N 1
ATOM 625 C CA . ASP A 1 79 ? 3.509 -6.906 -23.924 1.00 75.19 79 ASP A CA 1
ATOM 626 C C . ASP A 1 79 ? 3.515 -8.444 -23.911 1.00 75.19 79 ASP A C 1
ATOM 628 O O . ASP A 1 79 ? 4.613 -9.052 -23.878 1.00 75.19 79 ASP A O 1
#

Nearest PDB structures (foldseek):
  2q3l-assembly2_B  TM=3.368E-01  e=3.136E+00  Shewanella loihica PV-4
  6nf8-assembly1_B  TM=3.619E-01  e=7.027E+00  Bos taurus
  5mrc-assembly1_BB  TM=3.097E-01  e=9.836E+00  Saccharomyces cerevisiae

Mean predicted aligned error: 5.13 Å

pLDDT: mean 90.52, std 6.41, range [53.94, 96.19]

Foldseek 3Di:
DVDDPVNCVVCVVVVVVVLVVVLVPLLPDQEEEDADPDPSLCVSQVSCVVVPHGHYDYDPPVVVVVQVVCVVVPNDDPD

Solvent-accessible surface area (backbone atoms only — not comparable to full-atom values): 4832 Å² total; per-residue (Å²): 122,102,63,55,74,74,78,44,54,89,41,61,96,34,65,72,55,47,50,49,51,54,47,53,54,50,50,70,40,73,66,36,73,41,93,55,92,44,73,67,41,52,53,45,50,50,52,26,48,71,79,70,59,50,55,72,45,78,67,61,61,68,62,48,49,56,52,51,52,34,35,74,73,66,79,41,83,92,124

Radius of gyration: 15.87 Å; Cα contacts (8 Å, |Δi|>4): 48; chains: 1; bounding box: 30×34×36 Å

Secondary structure (DSSP, 8-state):
--S-TTTTGGGTT-HHHHHHHHHHHHHHSSEEEESSS-HHHHHHHHHHHHTT--EEEE--HHHHHHHHHHHHTTSS---